Protein AF-A0A3C0AR23-F1 (afdb_monomer)

Sequence (83 aa):
KNAILIVEFARDLRRQGNSILEAATAAAQMRFRPIIMTSFAFILGVVPLVIANGAGAAGQRALGTAVFGGMLASTILAIFFIP

Foldseek 3Di:
DLLVQLVVQLVVVVVVPDDSVVSNVVSLVVCVVVLVVVLVVVLVVLVCLCVPDDDCNVVSNVVSVVSNVVSVVCSVCCSPPSD

Secondary structure (DSSP, 8-state):
-HHHHHHHHHHHHHHTT--HHHHHHHHHHHHHHHHHHHHHHHHHHHHHHHS--STTHHHHHHHHHHHHHHHHHHHHHHHHH--

Radius of gyration: 17.19 Å; Cα contacts (8 Å, |Δi|>4): 66; chains: 1; bounding box: 40×16×48 Å

Nearest PDB structures (foldseek):
  7b8q-assembly1_A  TM=9.366E-01  e=1.353E-05  Acinetobacter baumannii AYE
  6ows-assembly1_C  TM=9.057E-01  e=1.209E-05  Acinetobacter baumannii
  3w9j-assembly2_E  TM=9.066E-01  e=1.794E-05  Pseudomonas aeruginosa PAO1
  8yr0-assembly1_C  TM=9.268E-01  e=2.028E-04  Acinetobacter baumannii
  7cz9-assembly2_E  TM=9.281E-01  e=2.402E-04  Klebsiella pneumoniae

Solvent-accessible surface area (backbone atoms only — not comparable to full-atom values): 4428 Å² total; per-residue (Å²): 114,72,65,57,55,30,54,50,44,16,52,52,38,37,73,73,68,44,53,72,65,57,14,21,52,53,24,41,59,71,44,44,63,58,54,50,52,56,51,50,55,50,48,62,67,34,46,62,30,50,69,42,76,66,91,65,18,71,60,38,24,53,52,20,47,54,53,44,53,51,48,54,52,48,54,55,51,50,68,73,71,65,90

Structure (mmCIF, N/CA/C/O backbone):
data_AF-A0A3C0AR23-F1
#
_entry.id   AF-A0A3C0AR23-F1
#
loop_
_atom_site.group_PDB
_atom_site.id
_atom_site.type_symbol
_atom_site.label_atom_id
_atom_site.label_alt_id
_atom_site.label_comp_id
_atom_site.label_asym_id
_atom_site.label_entity_id
_atom_site.label_seq_id
_atom_site.pdbx_PDB_ins_code
_atom_site.Cartn_x
_atom_site.Cartn_y
_atom_site.Cartn_z
_atom_site.occupancy
_atom_site.B_iso_or_equiv
_atom_site.auth_seq_id
_atom_site.auth_comp_id
_atom_site.auth_asym_id
_atom_site.auth_atom_id
_atom_site.pdbx_PDB_model_num
ATOM 1 N N . LYS A 1 1 ? 3.656 4.708 10.090 1.00 53.91 1 LYS A N 1
ATOM 2 C CA . LYS A 1 1 ? 2.782 5.847 10.488 1.00 53.91 1 LYS A CA 1
ATOM 3 C C . LYS A 1 1 ? 1.290 5.543 10.316 1.00 53.91 1 LYS A C 1
ATOM 5 O O . LYS A 1 1 ? 0.568 5.724 11.280 1.00 53.91 1 LYS A O 1
ATOM 10 N N . ASN A 1 2 ? 0.827 5.027 9.169 1.00 62.84 2 ASN A N 1
ATOM 11 C CA . ASN A 1 2 ? -0.607 4.750 8.942 1.00 62.84 2 ASN A CA 1
ATOM 12 C C . ASN A 1 2 ? -1.216 3.708 9.904 1.00 62.84 2 ASN A C 1
ATOM 14 O O . ASN A 1 2 ? -2.330 3.907 10.371 1.00 62.84 2 ASN A O 1
ATOM 18 N N . ALA A 1 3 ? -0.466 2.660 10.265 1.00 68.19 3 ALA A N 1
ATOM 19 C CA . ALA A 1 3 ? -0.920 1.633 11.211 1.00 68.19 3 ALA A CA 1
ATOM 20 C C . ALA A 1 3 ? -1.194 2.181 12.625 1.00 68.19 3 ALA A C 1
ATOM 22 O O . ALA A 1 3 ? -2.200 1.844 13.233 1.00 68.19 3 ALA A O 1
ATOM 23 N N . ILE A 1 4 ? -0.338 3.085 13.118 1.00 81.44 4 ILE A N 1
ATOM 24 C CA . ILE A 1 4 ? -0.496 3.713 14.441 1.00 81.44 4 ILE A CA 1
ATOM 25 C C . ILE A 1 4 ? -1.828 4.456 14.535 1.00 81.44 4 ILE A C 1
ATOM 27 O O . ILE A 1 4 ? -2.528 4.315 15.527 1.00 81.44 4 ILE A O 1
ATOM 31 N N . LEU A 1 5 ? -2.210 5.180 13.480 1.00 77.06 5 LEU A N 1
ATOM 32 C CA . LEU A 1 5 ? -3.456 5.947 13.460 1.00 77.06 5 LEU A CA 1
ATOM 33 C C . LEU A 1 5 ? -4.705 5.058 13.432 1.00 77.06 5 LEU A C 1
ATOM 35 O O . LEU A 1 5 ? -5.732 5.470 13.957 1.00 77.06 5 LEU A O 1
ATOM 39 N N . ILE A 1 6 ? -4.639 3.869 12.822 1.00 78.44 6 ILE A N 1
ATOM 40 C CA . ILE A 1 6 ? -5.752 2.904 12.846 1.00 78.44 6 ILE A CA 1
ATOM 41 C C . ILE A 1 6 ? -5.911 2.347 14.263 1.00 78.44 6 ILE A C 1
ATOM 43 O O . ILE A 1 6 ? -7.008 2.375 14.813 1.00 78.44 6 ILE A O 1
ATOM 47 N N . VAL A 1 7 ? -4.807 1.920 14.883 1.00 83.06 7 VAL A N 1
ATOM 48 C CA . VAL A 1 7 ? -4.802 1.373 16.248 1.00 83.06 7 VAL A CA 1
ATOM 49 C C . VAL A 1 7 ? -5.252 2.417 17.273 1.00 83.06 7 VAL A C 1
ATOM 51 O O . VAL A 1 7 ? -6.033 2.108 18.169 1.00 83.06 7 VAL A O 1
ATOM 54 N N . GLU A 1 8 ? -4.789 3.659 17.141 1.00 85.56 8 GLU A N 1
ATOM 55 C CA . GLU A 1 8 ? -5.150 4.760 18.035 1.00 85.56 8 GLU A CA 1
ATOM 56 C C . GLU A 1 8 ? -6.650 5.076 17.956 1.00 85.56 8 GLU A C 1
ATOM 58 O O . GLU A 1 8 ? -7.327 5.105 18.983 1.00 85.56 8 GLU A O 1
ATOM 63 N N . PHE A 1 9 ? -7.200 5.174 16.742 1.00 83.50 9 PHE A N 1
ATOM 64 C CA . PHE A 1 9 ? -8.625 5.441 16.538 1.00 83.50 9 PHE A CA 1
ATOM 65 C C . PHE A 1 9 ? -9.512 4.265 16.982 1.00 83.50 9 PHE A C 1
ATOM 67 O O . PHE A 1 9 ? -10.560 4.472 17.594 1.00 83.50 9 PHE A O 1
ATOM 74 N N . ALA A 1 10 ? -9.077 3.024 16.735 1.00 85.56 10 ALA A N 1
ATOM 75 C CA . ALA A 1 10 ? -9.758 1.831 17.236 1.00 85.56 10 ALA A CA 1
ATOM 76 C C . ALA A 1 10 ? -9.768 1.801 18.773 1.00 85.56 10 ALA A C 1
ATOM 78 O O . ALA A 1 10 ? -10.782 1.473 19.390 1.00 85.56 10 ALA A O 1
ATOM 79 N N . ARG A 1 11 ? -8.666 2.202 19.420 1.00 87.94 11 ARG A N 1
ATOM 80 C CA . ARG A 1 11 ? -8.584 2.281 20.884 1.00 87.94 11 ARG A CA 1
ATOM 81 C C . ARG A 1 11 ? -9.538 3.333 21.453 1.00 87.94 11 ARG A C 1
ATOM 83 O O . ARG A 1 11 ? -10.142 3.092 22.498 1.00 87.94 11 ARG A O 1
ATOM 90 N N . ASP A 1 12 ? -9.704 4.461 20.772 1.00 89.00 12 ASP A N 1
ATOM 91 C CA . ASP A 1 12 ? -10.633 5.512 21.193 1.00 89.00 12 ASP A CA 1
ATOM 92 C C . ASP A 1 12 ? -12.101 5.099 20.998 1.00 89.00 12 ASP A C 1
ATOM 94 O O . ASP A 1 12 ? -12.900 5.243 21.924 1.00 89.00 12 ASP A O 1
ATOM 98 N N . LEU A 1 13 ? -12.450 4.469 19.869 1.00 86.25 13 LEU A N 1
ATOM 99 C CA . LEU A 1 13 ? -13.780 3.875 19.644 1.00 86.25 13 LEU A CA 1
ATOM 100 C C . LEU A 1 13 ? -14.110 2.784 20.669 1.00 86.25 13 LEU A C 1
ATOM 102 O O . LEU A 1 13 ? -15.252 2.678 21.121 1.00 86.25 13 LEU A O 1
ATOM 106 N N . ARG A 1 14 ? -13.111 1.993 21.072 1.00 89.19 14 ARG A N 1
ATOM 107 C CA . ARG A 1 14 ? -13.256 0.974 22.116 1.00 89.19 14 ARG A CA 1
ATOM 108 C C . ARG A 1 14 ? -13.527 1.597 23.486 1.00 89.19 14 ARG A C 1
ATOM 110 O O . ARG A 1 14 ? -14.357 1.081 24.229 1.00 89.19 14 ARG A O 1
ATOM 117 N N . ARG A 1 15 ? -12.874 2.718 23.813 1.00 90.06 15 ARG A N 1
ATOM 118 C CA . ARG A 1 15 ? -13.136 3.494 25.044 1.00 90.06 15 ARG A CA 1
ATOM 119 C C . ARG A 1 15 ? -14.527 4.126 25.066 1.00 90.06 15 ARG A C 1
ATOM 121 O O . ARG A 1 15 ? -15.066 4.332 26.145 1.00 90.06 15 ARG A O 1
ATOM 128 N N . GLN A 1 16 ? -15.111 4.390 23.900 1.00 89.44 16 GLN A N 1
ATOM 129 C CA . GLN A 1 16 ? -16.488 4.874 23.757 1.00 89.44 16 GLN A CA 1
ATOM 130 C C . GLN A 1 16 ? -17.543 3.755 23.884 1.00 89.44 16 GLN A C 1
ATOM 132 O O . GLN A 1 16 ? -18.733 4.037 23.800 1.00 89.44 16 GLN A O 1
ATOM 137 N N . GLY A 1 17 ? -17.128 2.501 24.110 1.00 88.69 17 GLY A N 1
ATOM 138 C CA . GLY A 1 17 ? -18.023 1.371 24.385 1.00 88.69 17 GLY A CA 1
ATOM 139 C C . GLY A 1 17 ? -18.272 0.423 23.207 1.00 88.69 17 GLY A C 1
ATOM 140 O O . GLY A 1 17 ? -18.977 -0.567 23.385 1.00 88.69 17 GLY A O 1
ATOM 141 N N . ASN A 1 18 ? -17.682 0.666 22.030 1.00 88.06 18 ASN A N 1
ATOM 142 C CA . ASN A 1 18 ? -17.875 -0.199 20.857 1.00 88.06 18 ASN A CA 1
ATOM 143 C C . ASN A 1 18 ? -17.224 -1.584 21.024 1.00 88.06 18 ASN A C 1
ATOM 145 O O . ASN A 1 18 ? -16.227 -1.761 21.742 1.00 88.06 18 ASN A O 1
ATOM 149 N N . SER A 1 19 ? -17.748 -2.586 20.311 1.00 90.12 19 SER A N 1
ATOM 150 C CA . SER A 1 19 ? -17.116 -3.909 20.223 1.00 90.12 19 SER A CA 1
ATOM 151 C C . SER A 1 19 ? -15.723 -3.824 19.555 1.00 90.12 19 SER A C 1
ATOM 153 O O . SER A 1 19 ? -15.444 -2.879 18.821 1.00 90.12 19 SER A O 1
ATOM 155 N N . ILE A 1 20 ? -14.808 -4.775 19.820 1.00 87.25 20 ILE A N 1
ATOM 156 C CA . ILE A 1 20 ? -13.448 -4.768 19.222 1.00 87.25 20 ILE A CA 1
ATOM 157 C C . ILE A 1 20 ? -13.555 -4.760 17.700 1.00 87.25 20 ILE A C 1
ATOM 159 O O . ILE A 1 20 ? -12.867 -3.988 17.043 1.00 87.25 20 ILE A O 1
ATOM 163 N N . LEU A 1 21 ? -14.459 -5.58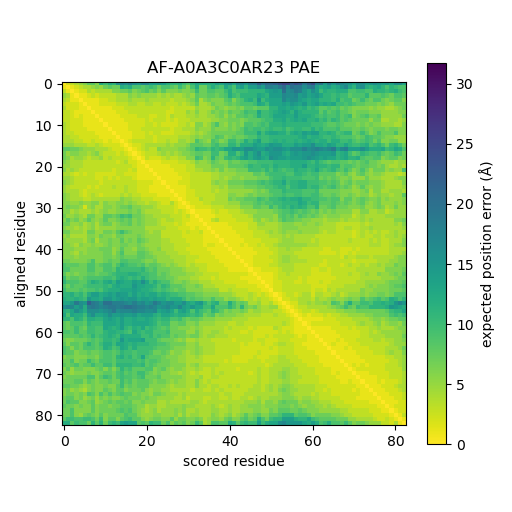5 17.169 1.00 86.94 21 LEU A N 1
ATOM 164 C CA . LEU A 1 21 ? -14.697 -5.695 15.739 1.00 86.94 21 LEU A CA 1
ATOM 165 C C . LEU A 1 21 ? -15.228 -4.383 15.159 1.00 86.94 21 LEU A C 1
ATOM 167 O O . LEU A 1 21 ? -14.656 -3.891 14.192 1.00 86.94 21 LEU A O 1
ATOM 171 N N . GLU A 1 22 ? -16.249 -3.759 15.751 1.00 85.94 22 GLU A N 1
ATOM 172 C CA . GLU A 1 22 ? -16.757 -2.472 15.245 1.00 85.94 22 GLU A CA 1
ATOM 173 C C . GLU A 1 22 ? -15.698 -1.371 15.296 1.00 85.94 22 GLU A C 1
ATOM 175 O O . GLU A 1 22 ? -15.527 -0.636 14.323 1.00 85.94 22 GLU A O 1
ATOM 180 N N . ALA A 1 23 ? -14.949 -1.284 16.398 1.00 86.69 23 ALA A N 1
ATOM 181 C CA . ALA A 1 23 ? -13.910 -0.277 16.569 1.00 86.69 23 ALA A CA 1
ATOM 182 C C . ALA A 1 23 ? -12.773 -0.437 15.544 1.00 86.69 23 ALA A C 1
ATOM 184 O O . ALA A 1 23 ? -12.352 0.549 14.934 1.00 86.69 23 ALA A O 1
ATOM 185 N N . ALA A 1 24 ? -12.313 -1.672 15.318 1.00 84.88 24 ALA A N 1
ATOM 186 C CA . ALA A 1 24 ? -11.294 -1.989 14.321 1.00 84.88 24 ALA A CA 1
ATOM 187 C C . ALA A 1 24 ? -11.784 -1.706 12.894 1.00 84.88 24 ALA A C 1
ATOM 189 O O . ALA A 1 24 ? -11.102 -1.032 12.118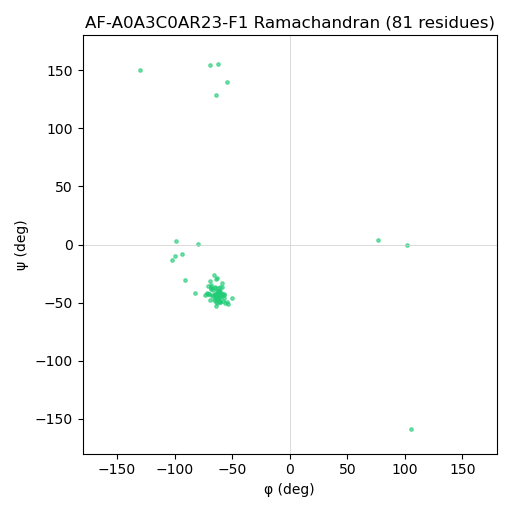 1.00 84.88 24 ALA A O 1
ATOM 190 N N . THR A 1 25 ? -13.002 -2.143 12.561 1.00 85.50 25 THR A N 1
ATOM 191 C CA . THR A 1 25 ? -13.561 -1.991 11.210 1.00 85.50 25 THR A CA 1
ATOM 192 C C . THR A 1 25 ? -13.800 -0.519 10.867 1.00 85.50 25 THR A C 1
ATOM 194 O O . THR A 1 25 ? -13.438 -0.068 9.778 1.00 85.50 25 THR A O 1
ATOM 197 N N . ALA A 1 26 ? -14.348 0.265 11.800 1.00 85.12 26 ALA A N 1
ATOM 198 C CA . ALA A 1 26 ? -14.565 1.696 11.604 1.00 85.12 26 ALA A CA 1
ATOM 199 C C . ALA A 1 26 ? -13.235 2.456 11.446 1.00 85.12 26 ALA A C 1
ATOM 201 O O . ALA A 1 26 ? -13.082 3.258 10.519 1.00 85.12 26 ALA A O 1
ATOM 202 N N . ALA A 1 27 ? -12.241 2.164 12.292 1.00 83.19 27 ALA A N 1
ATOM 203 C CA . ALA A 1 27 ? -10.911 2.765 12.189 1.00 83.19 27 ALA A CA 1
ATOM 204 C C . ALA A 1 27 ? -10.214 2.429 10.857 1.00 83.19 27 ALA A C 1
ATOM 206 O O . ALA A 1 27 ? -9.610 3.309 10.231 1.00 83.19 27 ALA A O 1
ATOM 207 N N . ALA A 1 28 ? -10.346 1.186 10.388 1.00 83.06 28 ALA A N 1
ATOM 208 C CA . ALA A 1 28 ? -9.824 0.746 9.099 1.00 83.06 28 ALA A CA 1
ATOM 209 C C . ALA A 1 28 ? -10.478 1.492 7.922 1.00 83.06 28 ALA A C 1
ATOM 211 O O . ALA A 1 28 ? -9.773 1.998 7.043 1.00 83.06 28 ALA A O 1
ATOM 212 N N . GLN A 1 29 ? -11.808 1.645 7.925 1.00 82.50 29 GLN A N 1
ATOM 213 C CA . GLN A 1 29 ? -12.540 2.343 6.858 1.00 82.50 29 GLN A CA 1
ATOM 214 C C . GLN A 1 29 ? -12.143 3.821 6.728 1.00 82.50 29 GLN A C 1
ATOM 216 O O . GLN A 1 29 ? -11.963 4.316 5.612 1.00 82.50 29 GLN A O 1
ATOM 221 N N . MET A 1 30 ? -11.925 4.528 7.844 1.00 80.88 30 MET A N 1
ATOM 222 C CA . MET A 1 30 ? -11.505 5.938 7.810 1.00 80.88 30 MET A CA 1
ATOM 223 C C . MET A 1 30 ? -10.129 6.150 7.174 1.00 80.88 30 MET A C 1
ATOM 225 O O . MET A 1 30 ? -9.868 7.201 6.583 1.00 80.88 30 MET A O 1
ATOM 229 N N . ARG A 1 31 ? -9.233 5.165 7.281 1.00 81.31 31 ARG A N 1
ATOM 230 C CA . ARG A 1 31 ? -7.866 5.259 6.748 1.00 81.31 31 ARG A CA 1
ATOM 231 C C . ARG A 1 31 ? -7.682 4.559 5.410 1.00 81.31 31 ARG A C 1
ATOM 233 O O . ARG A 1 31 ? -6.679 4.823 4.748 1.00 81.31 31 ARG A O 1
ATOM 240 N N . PHE A 1 32 ? -8.664 3.780 4.963 1.00 81.62 32 PHE A N 1
ATOM 241 C CA . PHE A 1 32 ? -8.643 3.115 3.664 1.00 81.62 32 PHE A CA 1
ATOM 242 C C . PHE A 1 32 ? -8.394 4.102 2.513 1.00 81.62 32 PHE A C 1
ATOM 244 O O . PHE A 1 32 ? -7.454 3.926 1.742 1.00 81.62 32 PHE A O 1
ATOM 251 N N . ARG A 1 33 ? -9.160 5.203 2.441 1.00 83.75 33 ARG A N 1
ATOM 252 C CA . ARG A 1 33 ? -9.021 6.206 1.363 1.00 83.75 33 ARG A CA 1
ATOM 253 C C . ARG A 1 33 ? -7.618 6.851 1.336 1.00 83.75 33 ARG A C 1
ATOM 255 O O . ARG A 1 33 ? -7.005 6.844 0.268 1.00 83.75 33 ARG A O 1
ATOM 262 N N . PRO A 1 34 ? -7.063 7.348 2.463 1.00 84.25 34 PRO A N 1
ATOM 263 C CA . PRO A 1 34 ? -5.682 7.836 2.507 1.00 84.25 34 PRO A CA 1
ATOM 264 C C . PRO A 1 34 ? -4.616 6.797 2.131 1.00 84.25 34 PRO A C 1
ATOM 266 O O . PRO A 1 34 ? -3.704 7.123 1.375 1.00 84.25 34 PRO A O 1
ATOM 269 N N . ILE A 1 35 ? -4.716 5.558 2.633 1.00 83.88 35 ILE A N 1
ATOM 270 C CA . ILE A 1 35 ? -3.722 4.499 2.372 1.00 83.88 35 ILE A CA 1
ATOM 271 C C . ILE A 1 35 ? -3.677 4.163 0.882 1.00 83.88 35 ILE A C 1
ATOM 273 O O . ILE A 1 35 ? -2.597 4.072 0.292 1.00 83.88 35 ILE A O 1
ATOM 277 N N . ILE A 1 36 ? -4.853 4.028 0.272 1.00 84.94 36 ILE A N 1
ATOM 278 C CA . ILE A 1 36 ? -5.010 3.805 -1.161 1.00 84.94 36 I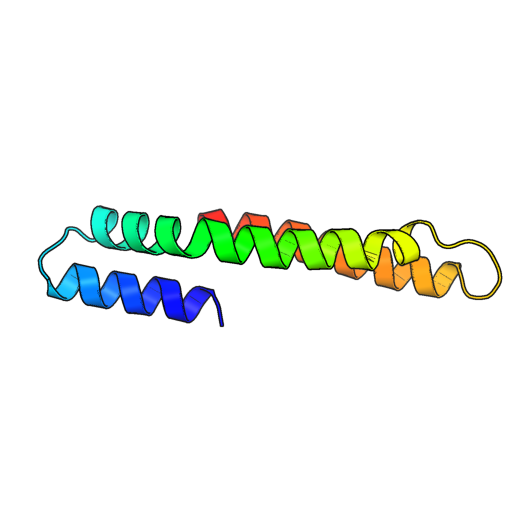LE A CA 1
ATOM 279 C C . ILE A 1 36 ? -4.416 4.980 -1.942 1.00 84.94 36 ILE A C 1
ATOM 281 O O . ILE A 1 36 ? -3.556 4.759 -2.791 1.00 84.94 36 ILE A O 1
ATOM 285 N N . MET A 1 37 ? -4.762 6.225 -1.601 1.00 87.56 37 MET A N 1
ATOM 286 C CA . MET A 1 37 ? -4.237 7.417 -2.279 1.00 87.56 37 MET A CA 1
ATOM 287 C C . MET A 1 37 ? -2.702 7.458 -2.291 1.00 87.56 37 MET A C 1
ATOM 289 O O . MET A 1 37 ? -2.107 7.625 -3.355 1.00 87.56 37 MET A O 1
ATOM 293 N N . THR A 1 38 ? -2.047 7.264 -1.139 1.00 89.19 38 THR A N 1
ATOM 294 C CA . THR A 1 38 ? -0.576 7.310 -1.069 1.00 89.19 38 THR A CA 1
ATOM 295 C C . THR A 1 38 ? 0.077 6.144 -1.799 1.00 89.19 38 THR A C 1
ATOM 297 O O . THR A 1 38 ? 1.115 6.323 -2.433 1.00 89.19 38 THR A O 1
ATOM 300 N N . SER A 1 39 ? -0.536 4.958 -1.731 1.00 8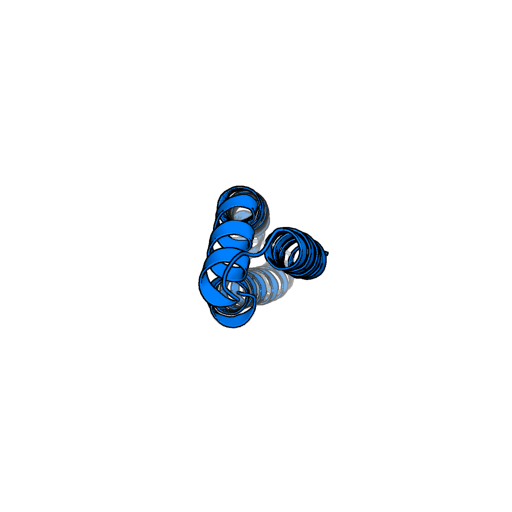5.38 39 SER A N 1
ATOM 301 C CA . SER A 1 39 ? -0.018 3.768 -2.409 1.00 85.38 39 SER A CA 1
ATOM 302 C C . SER A 1 39 ? -0.083 3.943 -3.924 1.00 85.38 39 SER A C 1
ATOM 304 O O . SER A 1 39 ? 0.922 3.755 -4.601 1.00 85.38 39 SER A O 1
ATOM 306 N N . PHE A 1 40 ? -1.225 4.390 -4.454 1.00 88.06 40 PHE A N 1
ATOM 307 C CA . PHE A 1 40 ? -1.390 4.638 -5.886 1.00 88.06 40 PHE A CA 1
ATOM 308 C C . PHE A 1 40 ? -0.503 5.775 -6.391 1.00 88.06 40 PHE A C 1
ATOM 310 O O . PHE A 1 40 ? 0.128 5.615 -7.432 1.00 88.06 40 PHE A O 1
ATOM 317 N N . ALA A 1 41 ? -0.400 6.888 -5.657 1.00 90.69 41 ALA A N 1
ATOM 318 C CA . ALA A 1 41 ? 0.478 7.994 -6.039 1.00 90.69 41 ALA A CA 1
ATOM 319 C C . ALA A 1 41 ? 1.936 7.534 -6.185 1.00 90.69 41 ALA A C 1
ATOM 321 O O . ALA A 1 41 ? 2.612 7.880 -7.152 1.00 90.69 41 ALA A O 1
ATOM 322 N N . PHE A 1 42 ? 2.405 6.707 -5.252 1.00 89.12 42 PHE A N 1
ATOM 323 C CA . PHE A 1 42 ? 3.767 6.198 -5.278 1.00 89.12 42 PHE A CA 1
ATOM 324 C C . PHE A 1 42 ? 3.977 5.134 -6.365 1.00 89.12 42 PHE A C 1
ATOM 326 O O . PHE A 1 42 ? 4.954 5.211 -7.104 1.00 89.12 42 PHE A O 1
ATOM 333 N N . ILE A 1 43 ? 3.039 4.190 -6.515 1.00 88.00 43 ILE A N 1
ATOM 334 C CA . ILE A 1 43 ? 3.056 3.165 -7.572 1.00 88.00 43 ILE A CA 1
ATOM 335 C C . ILE A 1 43 ? 3.126 3.823 -8.952 1.00 88.00 43 ILE A C 1
ATOM 337 O O . ILE A 1 43 ? 4.004 3.483 -9.740 1.00 88.00 43 ILE A O 1
ATOM 341 N N . LEU A 1 44 ? 2.255 4.797 -9.228 1.00 89.75 44 LEU A N 1
ATOM 342 C CA . LEU A 1 44 ? 2.252 5.532 -10.495 1.00 89.75 44 LEU A CA 1
ATOM 343 C C . LEU A 1 44 ? 3.528 6.364 -10.680 1.00 89.75 44 LEU A C 1
ATOM 345 O O . LEU A 1 44 ? 4.054 6.429 -11.788 1.00 89.75 44 LEU A O 1
ATOM 349 N N . GLY A 1 45 ? 4.065 6.942 -9.602 1.00 91.31 45 GLY A N 1
ATOM 350 C CA . GLY A 1 45 ? 5.322 7.691 -9.631 1.00 91.31 45 GLY A CA 1
ATOM 351 C C . GLY A 1 45 ? 6.546 6.848 -10.006 1.00 91.31 45 GLY A C 1
ATOM 352 O O . GLY A 1 45 ? 7.478 7.373 -10.612 1.00 91.31 45 GLY A O 1
ATOM 353 N N . VAL A 1 46 ? 6.544 5.544 -9.702 1.00 91.56 46 VAL A N 1
ATOM 354 C CA . VAL A 1 46 ? 7.648 4.631 -10.056 1.00 91.56 46 VAL A CA 1
ATOM 355 C C . VAL A 1 46 ? 7.444 3.896 -11.383 1.00 91.56 46 VAL A C 1
ATOM 357 O O . VAL A 1 46 ? 8.393 3.282 -11.870 1.00 91.56 46 VAL A O 1
ATOM 360 N N . VAL A 1 47 ? 6.265 3.988 -12.017 1.00 90.44 47 VAL A N 1
ATOM 361 C CA . VAL A 1 47 ? 6.005 3.384 -13.343 1.00 90.44 47 VAL A CA 1
ATOM 362 C C . VAL A 1 47 ? 7.084 3.751 -14.372 1.00 90.44 47 VAL A C 1
ATOM 364 O O . VAL A 1 47 ? 7.591 2.831 -15.016 1.00 90.44 47 VAL A O 1
ATOM 367 N N . PRO A 1 48 ? 7.519 5.024 -14.510 1.00 89.62 48 PRO A N 1
ATOM 368 C CA . PRO A 1 48 ? 8.566 5.390 -15.464 1.00 89.62 48 PRO A CA 1
ATOM 369 C C . PRO A 1 48 ? 9.896 4.663 -15.229 1.00 89.62 48 PRO A C 1
ATOM 371 O O . PRO A 1 48 ? 10.585 4.337 -16.191 1.00 89.62 48 PRO A O 1
ATOM 374 N N . LEU A 1 49 ? 10.245 4.360 -13.973 1.00 88.31 49 LEU A N 1
ATOM 375 C CA . LEU A 1 49 ? 11.469 3.625 -13.632 1.00 88.31 49 LEU A CA 1
ATOM 376 C C . LEU A 1 49 ? 11.373 2.154 -14.056 1.00 88.31 49 LEU A C 1
ATOM 378 O O . LEU A 1 49 ? 12.359 1.579 -14.511 1.00 88.31 49 LEU A O 1
ATOM 382 N N . VAL A 1 50 ? 10.183 1.553 -13.949 1.00 87.50 50 VAL A N 1
ATOM 383 C CA . VAL A 1 50 ? 9.930 0.158 -14.351 1.00 87.50 50 VAL A CA 1
ATOM 384 C C . VAL A 1 50 ? 10.013 -0.013 -15.873 1.00 87.50 50 VAL A C 1
ATOM 386 O O . VAL A 1 50 ? 10.493 -1.038 -16.351 1.00 87.50 50 VAL A O 1
ATOM 389 N N . ILE A 1 51 ? 9.594 0.995 -16.643 1.00 90.62 51 I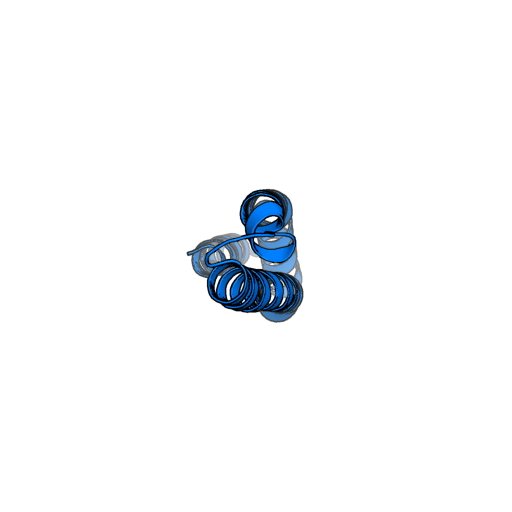LE A N 1
ATOM 390 C CA . ILE A 1 51 ? 9.609 0.962 -18.117 1.00 90.62 51 ILE A CA 1
ATOM 391 C C . ILE A 1 51 ? 10.811 1.687 -18.738 1.00 90.62 51 ILE A C 1
ATOM 393 O O . ILE A 1 51 ? 10.900 1.782 -19.963 1.00 90.62 51 ILE A O 1
ATOM 397 N N . ALA A 1 52 ? 11.737 2.200 -17.922 1.00 90.19 52 ALA A N 1
ATOM 398 C CA . ALA A 1 52 ? 12.870 2.996 -18.382 1.00 90.19 52 ALA A CA 1
ATOM 399 C C . ALA A 1 52 ? 13.690 2.266 -19.456 1.00 90.19 52 ALA A C 1
ATOM 401 O O . ALA A 1 52 ? 13.930 1.064 -19.355 1.00 90.19 52 ALA A O 1
ATOM 402 N N . ASN A 1 53 ? 14.140 2.984 -20.485 1.00 86.69 53 ASN A N 1
ATOM 403 C CA . ASN A 1 53 ? 14.986 2.479 -21.571 1.00 86.69 53 ASN A CA 1
ATOM 404 C C . ASN A 1 53 ? 16.187 3.422 -21.764 1.00 86.69 53 ASN A C 1
ATOM 406 O O . ASN A 1 53 ? 16.066 4.619 -21.521 1.00 86.69 53 ASN A O 1
ATOM 410 N N . GLY A 1 54 ? 17.329 2.895 -22.219 1.00 88.69 54 GLY A N 1
ATOM 411 C CA . GLY A 1 54 ? 18.551 3.677 -22.457 1.00 88.69 54 GLY A CA 1
ATOM 412 C C . GLY A 1 54 ? 19.647 3.479 -21.402 1.00 88.69 54 GLY A C 1
ATOM 413 O O . GLY A 1 54 ?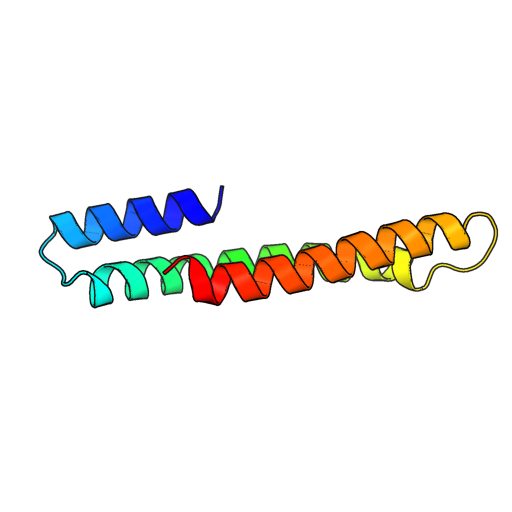 19.700 2.456 -20.715 1.00 88.69 54 GLY A O 1
ATOM 414 N N . ALA A 1 55 ? 20.565 4.441 -21.297 1.00 87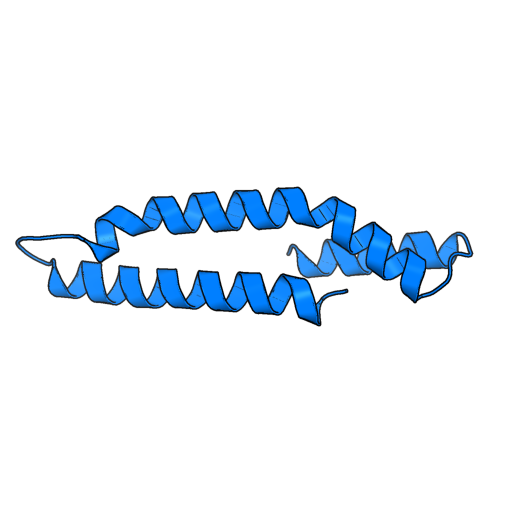.31 55 ALA A N 1
ATOM 415 C CA . ALA A 1 55 ? 21.700 4.363 -20.377 1.00 87.31 55 ALA A CA 1
ATOM 416 C C . ALA A 1 55 ? 21.228 4.338 -18.912 1.00 87.31 55 ALA A C 1
ATOM 418 O O . ALA A 1 55 ? 20.425 5.164 -18.491 1.00 87.31 55 ALA A O 1
ATOM 419 N N . GLY A 1 56 ? 21.709 3.367 -18.131 1.00 87.38 56 GLY A N 1
ATOM 420 C CA . GLY A 1 56 ? 21.286 3.187 -16.737 1.00 87.38 56 GLY A CA 1
ATOM 421 C C . GLY A 1 56 ? 19.906 2.535 -16.555 1.00 87.38 56 GLY A C 1
ATOM 422 O O . GLY A 1 56 ? 19.472 2.357 -15.416 1.00 87.38 56 GLY A O 1
ATOM 423 N N . ALA A 1 57 ? 19.239 2.110 -17.637 1.00 89.19 57 ALA A N 1
ATOM 424 C CA . ALA A 1 57 ? 17.913 1.489 -17.571 1.00 89.19 57 ALA A CA 1
ATOM 425 C C . ALA A 1 57 ? 17.882 0.220 -16.710 1.00 89.19 57 ALA A C 1
ATOM 427 O O . ALA A 1 57 ? 16.918 0.007 -15.985 1.00 89.19 57 ALA A O 1
ATOM 428 N N . ALA A 1 58 ? 18.936 -0.601 -16.725 1.00 89.06 58 ALA A N 1
ATOM 429 C CA . ALA A 1 58 ? 19.004 -1.792 -15.874 1.00 89.06 58 ALA A CA 1
ATOM 430 C C . ALA A 1 58 ? 18.897 -1.441 -14.376 1.00 89.06 58 ALA A C 1
ATOM 432 O O . ALA A 1 58 ? 18.142 -2.081 -13.646 1.00 89.06 58 ALA A O 1
ATOM 433 N N . GLY A 1 59 ? 19.587 -0.383 -13.932 1.00 91.56 59 GLY A N 1
ATOM 434 C CA . GLY A 1 59 ? 19.528 0.087 -12.546 1.00 91.56 59 GLY A CA 1
ATOM 435 C C . GLY A 1 59 ? 18.177 0.709 -12.192 1.00 91.56 59 GLY A C 1
ATOM 436 O O . GLY A 1 59 ? 17.610 0.401 -11.145 1.00 91.56 59 GLY A O 1
ATOM 437 N N . GLN A 1 60 ? 17.622 1.529 -13.091 1.00 91.19 60 GLN A N 1
ATOM 438 C CA . GLN A 1 60 ? 16.300 2.135 -12.898 1.00 91.19 60 GLN A CA 1
ATOM 439 C C . GLN A 1 60 ? 15.192 1.081 -12.831 1.00 91.19 60 GLN A C 1
ATOM 441 O O . GLN A 1 60 ? 14.357 1.142 -11.931 1.00 91.19 60 GLN A O 1
ATOM 446 N N . ARG A 1 61 ? 15.230 0.069 -13.705 1.00 92.81 61 ARG A N 1
ATOM 447 C CA . ARG A 1 61 ? 14.285 -1.053 -13.687 1.00 92.81 61 ARG A CA 1
ATOM 448 C C . ARG A 1 61 ? 14.418 -1.901 -12.436 1.00 92.81 61 ARG A C 1
ATOM 450 O O . ARG A 1 61 ? 13.396 -2.279 -11.874 1.00 92.81 61 ARG A O 1
ATOM 457 N N . ALA A 1 62 ? 15.641 -2.193 -11.988 1.00 91.38 62 ALA A N 1
ATOM 458 C CA . ALA A 1 62 ? 15.864 -2.969 -10.769 1.00 91.38 62 ALA A CA 1
ATOM 459 C C . ALA A 1 62 ? 15.261 -2.264 -9.543 1.00 91.38 62 ALA A C 1
ATOM 461 O O . ALA A 1 62 ? 14.481 -2.867 -8.805 1.00 91.38 62 ALA A O 1
ATOM 462 N N . LEU A 1 63 ? 15.546 -0.966 -9.379 1.00 90.69 63 LEU A N 1
ATOM 463 C CA . LEU A 1 63 ? 14.960 -0.144 -8.316 1.00 90.69 63 LEU A CA 1
ATOM 464 C C . LEU A 1 63 ? 13.441 -0.028 -8.457 1.00 90.69 63 LEU A C 1
ATOM 466 O O . LEU A 1 63 ? 12.716 -0.297 -7.503 1.00 90.69 63 LEU A O 1
ATOM 470 N N . GLY A 1 64 ? 12.956 0.327 -9.649 1.00 90.31 64 GLY A N 1
ATOM 471 C CA . GLY A 1 64 ? 11.532 0.486 -9.931 1.00 90.31 64 GLY A CA 1
ATOM 472 C C . GLY A 1 64 ? 10.746 -0.785 -9.631 1.00 90.31 64 GLY A C 1
ATOM 473 O O . GLY A 1 64 ? 9.730 -0.723 -8.950 1.00 90.31 64 GLY A O 1
ATOM 474 N N . THR A 1 65 ? 11.243 -1.946 -10.060 1.00 91.06 65 THR A N 1
ATOM 475 C CA . THR A 1 65 ? 10.575 -3.241 -9.855 1.00 91.06 65 THR A CA 1
ATOM 476 C C . THR A 1 65 ? 10.554 -3.639 -8.380 1.00 91.06 65 THR A C 1
ATOM 478 O O . THR A 1 65 ? 9.506 -4.042 -7.875 1.00 91.06 65 THR A O 1
ATOM 481 N N . ALA A 1 66 ? 11.675 -3.485 -7.665 1.00 92.00 66 ALA A N 1
ATOM 482 C CA . ALA A 1 66 ? 11.749 -3.797 -6.237 1.00 92.00 66 ALA A CA 1
ATOM 483 C C . ALA A 1 66 ? 10.783 -2.929 -5.416 1.00 92.00 66 ALA A C 1
ATOM 485 O O . ALA A 1 66 ? 10.042 -3.423 -4.566 1.00 92.00 66 ALA A O 1
ATOM 486 N N . VAL A 1 67 ? 10.760 -1.630 -5.710 1.00 91.25 67 VAL A N 1
ATOM 487 C CA . VAL A 1 67 ? 9.941 -0.644 -5.005 1.00 91.25 67 VAL A CA 1
ATOM 488 C C . VAL A 1 67 ? 8.453 -0.797 -5.351 1.00 91.25 67 VAL A C 1
ATOM 490 O O . VAL A 1 67 ? 7.608 -0.760 -4.455 1.00 91.25 67 VAL A O 1
ATOM 493 N N . PHE A 1 68 ? 8.123 -1.036 -6.622 1.00 90.44 68 PHE A N 1
ATOM 494 C CA . PHE A 1 68 ? 6.757 -1.294 -7.087 1.00 90.44 68 PHE A CA 1
ATOM 495 C C . PHE A 1 68 ? 6.172 -2.561 -6.448 1.00 90.44 68 PHE A C 1
ATOM 497 O O . PHE A 1 68 ? 5.078 -2.522 -5.882 1.00 90.44 68 PHE A O 1
ATOM 504 N N . GLY A 1 69 ? 6.922 -3.668 -6.473 1.00 89.81 69 GLY A N 1
ATOM 505 C CA . GLY A 1 69 ? 6.506 -4.924 -5.850 1.00 89.81 69 GLY A CA 1
ATOM 506 C C . GLY A 1 69 ? 6.369 -4.805 -4.331 1.00 89.81 69 GLY A C 1
ATOM 507 O O . GLY A 1 69 ? 5.362 -5.232 -3.766 1.00 89.81 69 GLY A O 1
ATOM 508 N N . GLY A 1 70 ? 7.338 -4.160 -3.672 1.00 90.19 70 GLY A N 1
ATOM 509 C CA . GLY A 1 70 ? 7.313 -3.938 -2.226 1.00 90.19 70 GLY A CA 1
ATOM 510 C C . GLY A 1 70 ? 6.112 -3.108 -1.773 1.00 90.19 70 GLY A C 1
ATOM 511 O O . GLY A 1 70 ? 5.484 -3.433 -0.766 1.00 90.19 70 GLY A O 1
ATOM 512 N N . MET A 1 71 ? 5.740 -2.080 -2.537 1.00 90.00 71 MET A N 1
ATOM 513 C CA . MET A 1 71 ? 4.565 -1.268 -2.227 1.00 90.00 71 MET A CA 1
ATOM 514 C C . MET A 1 71 ? 3.257 -2.012 -2.448 1.00 90.00 71 MET A C 1
ATOM 516 O O . MET A 1 71 ? 2.398 -1.949 -1.577 1.00 90.00 71 MET A O 1
ATOM 520 N N . LEU A 1 72 ? 3.112 -2.762 -3.542 1.00 88.06 72 LEU A N 1
ATOM 521 C CA . LEU A 1 72 ? 1.923 -3.590 -3.754 1.00 88.06 72 LEU A CA 1
ATOM 522 C C . LEU A 1 72 ? 1.728 -4.604 -2.623 1.00 88.06 72 LEU A C 1
ATOM 524 O O . LEU A 1 72 ? 0.639 -4.690 -2.054 1.00 88.06 72 LEU A O 1
ATOM 528 N N . ALA A 1 73 ? 2.789 -5.326 -2.258 1.00 89.81 73 ALA A N 1
ATOM 529 C CA . ALA A 1 73 ? 2.743 -6.294 -1.167 1.00 89.81 73 ALA A CA 1
ATOM 530 C C . ALA A 1 73 ? 2.419 -5.618 0.175 1.00 89.81 73 ALA A C 1
ATOM 532 O O . ALA A 1 73 ? 1.539 -6.078 0.900 1.00 89.81 73 ALA A O 1
ATOM 533 N N . SER A 1 74 ? 3.082 -4.498 0.479 1.00 87.25 74 SER A N 1
ATOM 534 C CA . SER A 1 74 ? 2.859 -3.730 1.707 1.00 87.25 74 SER A CA 1
ATOM 535 C C . SER A 1 74 ? 1.426 -3.215 1.810 1.00 87.25 74 SER A C 1
ATOM 537 O O . SER A 1 74 ? 0.798 -3.379 2.850 1.00 87.25 74 SER A O 1
ATOM 539 N N . THR A 1 75 ? 0.867 -2.653 0.735 1.00 84.88 75 THR A N 1
ATOM 540 C CA . THR A 1 75 ? -0.508 -2.138 0.723 1.00 84.88 75 THR A CA 1
ATOM 541 C C . THR A 1 75 ? -1.529 -3.251 0.934 1.00 84.88 75 THR A C 1
ATOM 543 O O . THR A 1 75 ? -2.442 -3.078 1.739 1.00 84.88 75 THR A O 1
ATOM 546 N N . ILE A 1 76 ? -1.369 -4.400 0.268 1.00 84.81 76 ILE A N 1
ATOM 547 C CA . ILE A 1 76 ? -2.275 -5.546 0.441 1.00 84.81 76 ILE A CA 1
ATOM 548 C C . ILE A 1 76 ? -2.187 -6.070 1.8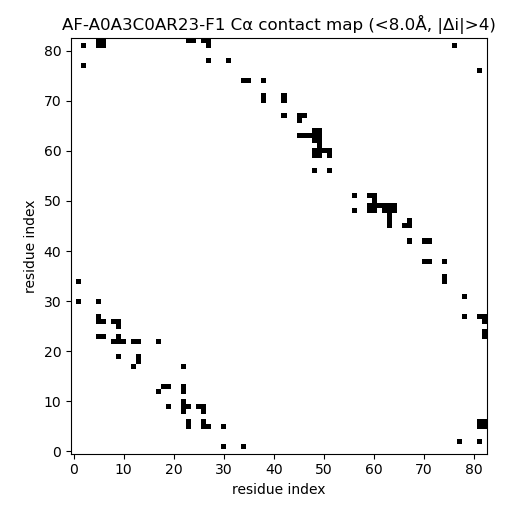77 1.00 84.81 76 ILE A C 1
ATOM 550 O O . ILE A 1 76 ? -3.204 -6.146 2.563 1.00 84.81 76 ILE A O 1
ATOM 554 N N . LEU A 1 77 ? -0.979 -6.366 2.364 1.00 86.38 77 LEU A N 1
ATOM 555 C CA . LEU A 1 77 ? -0.785 -6.877 3.723 1.00 86.38 77 LEU A CA 1
ATOM 556 C C . LEU A 1 77 ? -1.305 -5.891 4.775 1.00 86.38 77 LEU A C 1
ATOM 558 O O . LEU A 1 77 ? -1.991 -6.297 5.706 1.00 86.38 77 LEU A O 1
ATOM 562 N N . ALA A 1 78 ? -1.051 -4.594 4.603 1.00 81.56 78 ALA A N 1
ATOM 563 C CA . ALA A 1 78 ? -1.516 -3.558 5.516 1.00 81.56 78 ALA A CA 1
ATOM 564 C C . ALA A 1 78 ? -3.048 -3.482 5.601 1.00 81.56 78 ALA A C 1
ATOM 566 O O . ALA A 1 78 ? -3.588 -3.287 6.685 1.00 81.56 78 ALA A O 1
ATOM 567 N N . ILE A 1 79 ? -3.763 -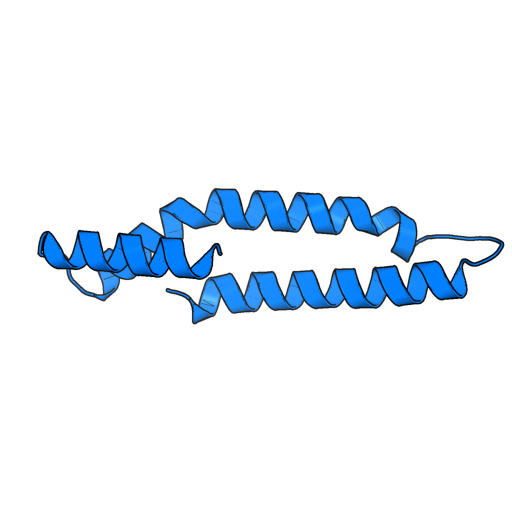3.635 4.484 1.00 79.62 79 ILE A N 1
ATOM 568 C CA . ILE A 1 79 ? -5.232 -3.561 4.484 1.00 79.62 79 ILE A CA 1
ATOM 569 C C . ILE A 1 79 ? -5.850 -4.749 5.232 1.00 79.62 79 ILE A C 1
ATOM 571 O O . ILE A 1 79 ? -6.841 -4.557 5.932 1.00 79.62 79 ILE A O 1
ATOM 575 N N . PHE A 1 80 ? -5.271 -5.947 5.112 1.00 80.00 80 PHE A N 1
ATOM 576 C CA . PHE A 1 80 ? -5.839 -7.166 5.701 1.00 80.00 80 PHE A CA 1
ATOM 577 C C . PHE A 1 80 ? -5.355 -7.481 7.123 1.00 80.00 80 PHE A C 1
ATOM 579 O O . PHE A 1 80 ? -6.110 -8.085 7.874 1.00 80.00 80 PHE A O 1
ATOM 586 N N . PHE A 1 81 ? -4.126 -7.107 7.494 1.00 81.31 81 PHE A N 1
ATOM 587 C CA . PHE A 1 81 ? -3.524 -7.490 8.785 1.00 81.31 81 PHE A CA 1
ATOM 588 C C . PHE A 1 81 ? -3.533 -6.390 9.857 1.00 81.31 81 PHE A C 1
ATOM 590 O O . PHE A 1 81 ? -3.207 -6.679 11.005 1.00 81.31 81 PHE A O 1
ATOM 597 N N . ILE A 1 82 ? -3.812 -5.130 9.506 1.00 78.31 82 ILE A N 1
ATOM 598 C CA . ILE A 1 82 ? -3.825 -4.020 10.480 1.00 78.31 82 ILE A CA 1
ATOM 599 C C . ILE A 1 82 ? -5.143 -3.903 11.270 1.00 78.31 82 ILE A C 1
ATOM 601 O O . ILE A 1 82 ? -5.047 -3.586 12.457 1.00 78.31 82 ILE A O 1
ATOM 605 N N . PRO A 1 83 ? -6.336 -4.053 10.657 1.00 69.56 83 PRO A N 1
ATOM 606 C CA . PRO A 1 83 ? -7.602 -4.069 11.397 1.00 69.56 83 PRO A CA 1
ATOM 607 C C . PRO A 1 83 ? -7.671 -5.264 12.354 1.00 69.56 83 PRO A C 1
ATOM 609 O O . PRO A 1 83 ? -8.089 -5.052 13.514 1.00 69.56 83 PRO A O 1
#

Mean predicted aligned error: 5.96 Å

pLDDT: mean 85.78, std 6.29, range [53.91, 92.81]